Protein AF-A0A520G0N5-F1 (afdb_monomer)

Secondary structure (DSSP, 8-state):
---------PPPP-EEEEETTEEEEEEE-TTSPPPPPHHHHHHHH-TTTS---SEEEEEE--SSTTEEEEEEEEETTS-EES--HHHHHHHHHHHHHHTSS-SSEEEEE-SS-EEEEEE-STT-EEE---PPP--GGGS--

Radius of gyration: 16.61 Å; Cα contacts (8 Å, |Δi|>4): 263; chains: 1; bounding box: 37×42×54 Å

Sequence (141 aa):
MTERSTGTNVALRFTKMHGAGNDFVVVDLRDGTPPPHASLAARLADRHFGVGCDQILTIEAARSAGAVASYRIWNADGSGSQQCGNGARCVAAWLVRDGAAHGDRFELDSPLATHEVQRLGGDRYSIAMGVPRFDPALIPL

Mean predicted aligned error: 5.35 Å

pLDDT: mean 92.13, std 12.83, range [36.97, 98.56]

Structure (mmCIF, N/CA/C/O backbone):
data_AF-A0A520G0N5-F1
#
_entry.id   AF-A0A520G0N5-F1
#
loop_
_atom_site.group_PDB
_atom_site.id
_atom_site.type_symbol
_atom_site.label_atom_id
_atom_site.label_alt_id
_atom_site.label_comp_id
_atom_site.label_asym_id
_atom_site.label_entity_id
_atom_site.label_seq_id
_atom_site.pdbx_PDB_ins_code
_atom_site.Cartn_x
_atom_site.Cartn_y
_atom_site.Cartn_z
_atom_site.occupancy
_atom_site.B_iso_or_equiv
_atom_site.auth_seq_id
_atom_site.auth_comp_id
_atom_site.auth_asym_id
_atom_site.auth_atom_id
_atom_site.pdbx_PDB_model_num
ATOM 1 N N . MET A 1 1 ? 20.089 24.180 28.220 1.00 40.25 1 MET A N 1
ATOM 2 C CA . MET A 1 1 ? 18.644 24.454 28.138 1.00 40.25 1 MET A CA 1
ATOM 3 C C . MET A 1 1 ? 18.243 24.229 26.693 1.00 40.25 1 MET A C 1
ATOM 5 O O . MET A 1 1 ? 18.434 25.104 25.867 1.00 40.25 1 MET A O 1
ATOM 9 N N . THR A 1 2 ? 17.838 23.006 26.371 1.00 36.97 2 THR A N 1
ATOM 10 C CA . THR A 1 2 ? 17.296 22.630 25.062 1.00 36.97 2 THR A CA 1
ATOM 11 C C . THR A 1 2 ? 16.055 21.813 25.363 1.00 36.97 2 THR A C 1
ATOM 13 O O . THR A 1 2 ? 16.116 20.786 26.042 1.00 36.97 2 THR A O 1
ATOM 16 N N . GLU A 1 3 ? 14.919 22.383 24.987 1.00 40.53 3 GLU A N 1
ATOM 17 C CA . GLU A 1 3 ? 13.580 21.900 25.282 1.00 40.53 3 GLU A CA 1
ATOM 18 C C . GLU A 1 3 ? 13.402 20.491 24.715 1.00 40.53 3 GLU A C 1
ATOM 20 O O . GLU A 1 3 ? 13.538 20.251 23.514 1.00 40.53 3 GLU A O 1
ATOM 25 N N . ARG A 1 4 ? 13.109 19.526 25.591 1.00 47.12 4 ARG A N 1
ATOM 26 C CA . ARG A 1 4 ? 12.580 18.237 25.157 1.00 47.12 4 ARG A CA 1
ATOM 27 C C . ARG A 1 4 ? 11.138 18.494 24.751 1.00 47.12 4 ARG A C 1
ATOM 29 O O . ARG A 1 4 ? 10.311 18.790 25.607 1.00 47.12 4 ARG A O 1
ATOM 36 N N . SER A 1 5 ? 10.866 18.400 23.453 1.00 48.81 5 SER A N 1
ATOM 37 C CA . SER A 1 5 ? 9.507 18.356 22.925 1.00 48.81 5 SER A CA 1
ATOM 38 C C . SER A 1 5 ? 8.727 17.279 23.682 1.00 48.81 5 SER A C 1
ATOM 40 O O . SER A 1 5 ? 9.034 16.089 23.590 1.00 48.81 5 SER A O 1
ATOM 42 N N . THR A 1 6 ? 7.746 17.699 24.476 1.00 47.72 6 THR A N 1
ATOM 43 C CA . THR A 1 6 ? 6.741 16.830 25.090 1.00 47.72 6 THR A CA 1
ATOM 44 C C . THR A 1 6 ? 5.741 16.425 24.014 1.00 47.72 6 THR A C 1
ATOM 46 O O . THR A 1 6 ? 4.590 16.852 24.020 1.00 47.72 6 THR A O 1
ATOM 49 N N . GLY A 1 7 ? 6.206 15.650 23.036 1.00 51.72 7 GLY A N 1
ATOM 50 C CA . GLY A 1 7 ? 5.331 14.977 22.091 1.00 51.72 7 GLY A CA 1
ATOM 51 C C . GLY A 1 7 ? 4.582 13.876 22.830 1.00 51.72 7 GLY A C 1
ATOM 52 O O . GLY A 1 7 ? 5.201 12.985 23.413 1.00 51.72 7 GLY A O 1
ATOM 53 N N . THR A 1 8 ? 3.255 13.940 22.833 1.00 51.94 8 THR A N 1
ATOM 54 C CA . THR A 1 8 ? 2.394 12.822 23.221 1.00 51.94 8 THR A CA 1
ATOM 55 C C . THR A 1 8 ? 2.867 11.580 22.469 1.00 51.94 8 THR A C 1
ATOM 57 O O . THR A 1 8 ? 2.941 11.585 21.242 1.00 51.94 8 THR A O 1
ATOM 60 N N . ASN A 1 9 ? 3.235 10.523 23.196 1.00 61.16 9 ASN A N 1
ATOM 61 C CA . ASN A 1 9 ? 3.632 9.253 22.596 1.00 61.16 9 ASN A CA 1
ATOM 62 C C . ASN A 1 9 ? 2.373 8.577 22.031 1.00 61.16 9 ASN A C 1
ATOM 64 O O . ASN A 1 9 ? 1.719 7.790 22.715 1.00 61.16 9 ASN A O 1
ATOM 68 N N . VAL A 1 10 ? 1.964 8.976 20.826 1.00 70.88 10 VAL A N 1
ATOM 69 C CA . VAL A 1 10 ? 0.791 8.416 20.153 1.00 70.88 10 VAL A CA 1
ATOM 70 C C . VAL A 1 10 ? 1.164 7.032 19.634 1.00 70.88 10 VAL A C 1
ATOM 72 O O . VAL A 1 10 ? 2.048 6.885 18.791 1.00 70.88 10 VAL A O 1
ATOM 75 N N . ALA A 1 11 ? 0.500 6.005 20.160 1.00 83.94 11 ALA A N 1
ATOM 76 C CA . ALA A 1 11 ? 0.663 4.642 19.678 1.00 83.94 11 ALA A CA 1
ATOM 77 C C . ALA A 1 11 ? 0.093 4.519 18.256 1.00 83.94 11 ALA A C 1
ATOM 79 O O . ALA A 1 11 ? -1.091 4.771 18.033 1.00 83.94 11 ALA A O 1
ATOM 80 N N . LEU A 1 12 ? 0.927 4.105 17.300 1.00 90.19 12 LEU A N 1
ATOM 81 C CA . LEU A 1 12 ? 0.508 3.839 15.925 1.00 90.19 12 LEU A CA 1
ATOM 82 C C . LEU A 1 12 ? -0.056 2.418 15.821 1.00 90.19 12 LEU A C 1
ATOM 84 O O . LEU A 1 12 ? 0.667 1.444 16.042 1.00 90.19 12 LEU A O 1
ATOM 88 N N . ARG A 1 13 ? -1.339 2.283 15.470 1.00 94.00 13 ARG A N 1
ATOM 89 C CA . ARG A 1 13 ? -1.939 0.973 15.178 1.00 94.00 13 ARG A CA 1
ATOM 90 C C . ARG A 1 13 ? -1.575 0.553 13.758 1.00 94.00 13 ARG A C 1
ATOM 92 O O . ARG A 1 13 ? -1.632 1.359 12.836 1.00 94.00 13 ARG A O 1
ATOM 99 N N . PHE A 1 14 ? -1.225 -0.715 13.586 1.00 97.12 14 PHE A N 1
ATOM 100 C CA . PHE A 1 14 ? -0.875 -1.266 12.282 1.00 97.12 14 PHE A CA 1
ATOM 101 C C . PHE A 1 14 ? -1.277 -2.739 12.174 1.00 97.12 14 PHE A C 1
ATOM 103 O O . PHE A 1 14 ? -1.509 -3.413 13.177 1.00 97.12 14 PHE A O 1
ATOM 110 N N . THR A 1 15 ? -1.327 -3.244 10.943 1.00 98.31 15 THR A N 1
ATOM 111 C CA . THR A 1 15 ? -1.468 -4.672 10.631 1.00 98.31 15 THR A CA 1
ATOM 112 C C . THR A 1 15 ? -0.216 -5.157 9.915 1.00 98.31 15 THR A C 1
ATOM 114 O O . THR A 1 15 ? 0.245 -4.520 8.972 1.00 98.31 15 THR A O 1
ATOM 117 N N . LYS A 1 16 ? 0.343 -6.293 10.338 1.00 98.31 16 LYS A N 1
ATOM 118 C CA . LYS A 1 16 ? 1.441 -6.944 9.617 1.00 98.31 16 LYS A CA 1
ATOM 119 C C . LYS A 1 16 ? 0.875 -7.926 8.596 1.00 98.31 16 LYS A C 1
ATOM 121 O O . LYS A 1 16 ? 0.043 -8.760 8.946 1.00 98.31 16 LYS A O 1
ATOM 126 N N . MET A 1 17 ? 1.312 -7.833 7.345 1.00 98.19 17 MET A N 1
ATOM 127 C CA . MET A 1 17 ? 0.853 -8.705 6.258 1.00 98.19 17 MET A CA 1
ATOM 128 C C . MET A 1 17 ? 2.029 -9.103 5.373 1.00 98.19 17 MET A C 1
ATOM 130 O O . MET A 1 17 ? 3.049 -8.428 5.372 1.00 98.19 17 MET A O 1
ATOM 134 N N . HIS A 1 18 ? 1.891 -10.172 4.594 1.00 98.00 18 HIS A N 1
ATOM 135 C CA . HIS A 1 18 ? 2.837 -10.470 3.523 1.00 98.00 18 HIS A CA 1
ATOM 136 C C . HIS A 1 18 ? 2.106 -11.022 2.298 1.00 98.00 18 HIS A C 1
ATOM 138 O O . HIS A 1 18 ? 1.028 -11.608 2.412 1.00 98.00 18 HIS A O 1
ATOM 144 N N . GLY A 1 19 ? 2.703 -10.839 1.123 1.00 95.50 19 GLY A N 1
ATOM 145 C CA . GLY A 1 19 ? 2.219 -11.371 -0.144 1.00 95.50 19 GLY A CA 1
ATOM 146 C C . GLY A 1 19 ? 3.374 -11.990 -0.918 1.00 95.50 19 GLY A C 1
ATOM 147 O O . GLY A 1 19 ? 4.290 -11.283 -1.320 1.00 95.50 19 GLY A O 1
ATOM 148 N N . ALA A 1 20 ? 3.338 -13.311 -1.124 1.00 94.62 20 ALA A N 1
ATOM 149 C CA . ALA A 1 20 ? 4.395 -14.060 -1.821 1.00 94.62 20 ALA A CA 1
ATOM 150 C C . ALA A 1 20 ? 5.820 -13.820 -1.264 1.00 94.62 20 ALA A C 1
ATOM 152 O O . ALA A 1 20 ? 6.792 -13.797 -2.009 1.00 94.62 20 ALA A O 1
ATOM 153 N N . GLY A 1 21 ? 5.930 -13.631 0.054 1.00 94.69 21 GLY A N 1
ATOM 154 C CA . GLY A 1 21 ? 7.201 -13.440 0.768 1.00 94.69 21 GLY A CA 1
ATOM 155 C C . GLY A 1 21 ? 7.603 -11.981 0.991 1.00 94.69 21 GLY A C 1
ATOM 156 O O . GLY A 1 21 ? 8.387 -11.727 1.893 1.00 94.69 21 GLY A O 1
ATOM 157 N N . ASN A 1 22 ? 7.018 -11.033 0.253 1.00 97.62 22 ASN A N 1
ATOM 158 C CA . ASN A 1 22 ? 7.224 -9.605 0.485 1.00 97.62 22 ASN A CA 1
ATOM 159 C C . ASN A 1 22 ? 6.319 -9.131 1.632 1.00 97.62 22 ASN A C 1
ATOM 161 O O . ASN A 1 22 ? 5.100 -9.324 1.551 1.00 97.62 22 ASN A O 1
ATOM 165 N N . ASP A 1 23 ? 6.900 -8.592 2.707 1.00 98.38 23 ASP A N 1
ATOM 166 C CA . ASP A 1 23 ? 6.182 -8.272 3.945 1.00 98.38 23 ASP A CA 1
ATOM 167 C C . ASP A 1 23 ? 5.993 -6.770 4.186 1.00 98.38 23 ASP A C 1
ATOM 169 O O . ASP A 1 23 ? 6.825 -5.933 3.836 1.00 98.38 23 ASP A O 1
ATOM 173 N N . PHE A 1 24 ? 4.867 -6.436 4.816 1.00 98.56 24 PHE A N 1
ATOM 174 C CA . PHE A 1 24 ? 4.356 -5.080 4.930 1.00 98.56 24 PHE A CA 1
ATOM 175 C C . PHE A 1 24 ? 3.901 -4.743 6.342 1.00 98.56 24 PHE A C 1
ATOM 177 O O . PHE A 1 24 ? 3.300 -5.566 7.040 1.00 98.56 24 PHE A O 1
ATOM 184 N N . VAL A 1 25 ? 4.111 -3.487 6.721 1.00 98.50 25 VAL A N 1
ATOM 185 C CA . VAL A 1 25 ? 3.347 -2.824 7.784 1.00 98.50 25 VAL A CA 1
ATOM 186 C C . VAL A 1 25 ? 2.243 -2.008 7.119 1.00 98.50 25 VAL A C 1
ATOM 188 O O . VAL A 1 25 ? 2.533 -1.117 6.332 1.00 98.50 25 VAL A O 1
ATOM 191 N N . VAL A 1 26 ? 0.984 -2.320 7.414 1.00 98.56 26 VAL A N 1
ATOM 192 C CA . VAL A 1 26 ? -0.195 -1.641 6.860 1.00 98.56 26 VAL A CA 1
ATOM 193 C C . VAL A 1 26 ? -0.788 -0.714 7.913 1.00 98.56 26 VAL A C 1
ATOM 195 O O . VAL A 1 26 ? -1.076 -1.155 9.028 1.00 98.56 26 VAL A O 1
ATOM 198 N N . VAL A 1 27 ? -0.977 0.554 7.562 1.00 98.12 27 VAL A N 1
ATOM 199 C CA . VAL A 1 27 ? -1.517 1.598 8.439 1.00 98.12 27 VAL A CA 1
ATOM 200 C C . VAL A 1 27 ? -2.748 2.210 7.779 1.00 98.12 27 VAL A C 1
ATOM 202 O O . VAL A 1 27 ? -2.668 2.677 6.646 1.00 98.12 27 VAL A O 1
ATOM 205 N N . ASP A 1 28 ? -3.876 2.213 8.484 1.00 98.12 28 ASP A N 1
ATOM 206 C CA . ASP A 1 28 ? -5.080 2.912 8.036 1.00 98.12 28 ASP A CA 1
ATOM 207 C C . ASP A 1 28 ? -5.044 4.368 8.498 1.00 98.12 28 ASP A C 1
ATOM 209 O O . ASP A 1 28 ? -4.863 4.639 9.682 1.00 98.12 28 ASP A O 1
ATOM 213 N N . LEU A 1 29 ? -5.190 5.281 7.545 1.00 97.31 29 LEU A N 1
ATOM 214 C CA . LEU A 1 29 ? -5.161 6.731 7.723 1.00 97.31 29 LEU A CA 1
ATOM 215 C C . LEU A 1 29 ? -6.452 7.391 7.222 1.00 97.31 29 LEU A C 1
ATOM 217 O O . LEU A 1 29 ? -6.525 8.614 7.085 1.00 97.31 29 LEU A O 1
ATOM 221 N N . ARG A 1 30 ? -7.492 6.604 6.913 1.00 96.81 30 ARG A N 1
ATOM 222 C CA . ARG A 1 30 ? -8.791 7.134 6.463 1.00 96.81 30 ARG A CA 1
ATOM 223 C C . ARG A 1 30 ? -9.506 7.960 7.537 1.00 96.81 30 ARG A C 1
ATOM 225 O O . ARG A 1 30 ? -10.437 8.687 7.208 1.00 96.81 30 ARG A O 1
ATOM 232 N N . ASP A 1 31 ? -9.053 7.892 8.788 1.00 94.12 31 ASP A N 1
ATOM 233 C CA . ASP A 1 31 ? -9.507 8.736 9.899 1.00 94.12 31 ASP A CA 1
ATOM 234 C C . ASP A 1 31 ? -8.921 10.164 9.880 1.00 94.12 31 ASP A C 1
ATOM 236 O O . ASP A 1 31 ? -9.263 10.985 10.731 1.00 94.12 31 ASP A O 1
ATOM 240 N N . GLY A 1 32 ? -8.058 10.475 8.907 1.00 92.06 32 GLY A N 1
ATOM 241 C CA . GLY A 1 32 ? -7.404 11.776 8.773 1.00 92.06 32 GLY A CA 1
ATOM 242 C C . GLY A 1 32 ? -6.047 11.867 9.471 1.00 92.06 32 GLY A C 1
ATOM 243 O O . GLY A 1 32 ? -5.431 12.936 9.452 1.00 92.06 32 GLY A O 1
ATOM 244 N N . THR A 1 33 ? -5.547 10.773 10.054 1.00 92.00 33 THR A N 1
ATOM 245 C CA . THR A 1 33 ? -4.175 10.703 10.566 1.00 92.00 33 THR A CA 1
ATOM 246 C C . THR A 1 33 ? -3.178 11.007 9.437 1.00 92.00 33 THR A C 1
ATOM 248 O O . THR A 1 33 ? -3.291 10.449 8.343 1.00 92.00 33 THR A O 1
ATOM 251 N N . PRO A 1 34 ? -2.182 11.888 9.650 1.00 92.31 34 PRO A N 1
ATOM 252 C CA . PRO A 1 34 ? -1.216 12.206 8.608 1.00 92.31 34 PRO A CA 1
ATOM 253 C C . PRO A 1 34 ? -0.330 10.993 8.276 1.00 92.31 34 PRO A C 1
ATOM 255 O O . PRO A 1 34 ? 0.005 10.208 9.169 1.00 92.31 34 PRO A O 1
ATOM 258 N N . PRO A 1 35 ? 0.109 10.846 7.012 1.00 91.62 35 PRO A N 1
ATOM 259 C CA . PRO A 1 35 ? 1.042 9.793 6.642 1.00 91.62 35 PRO A CA 1
ATOM 260 C C . PRO A 1 35 ? 2.387 9.946 7.363 1.00 91.62 35 PRO A C 1
ATOM 262 O O . PRO A 1 35 ? 2.780 11.062 7.720 1.00 91.62 35 PRO A O 1
ATOM 265 N N . PRO A 1 36 ? 3.123 8.838 7.570 1.00 92.00 36 PRO A N 1
ATOM 266 C CA . PRO A 1 36 ? 4.420 8.895 8.219 1.00 92.00 36 PRO A CA 1
ATOM 267 C C . PRO A 1 36 ? 5.397 9.733 7.390 1.00 92.00 36 PRO A C 1
ATOM 269 O O . PRO A 1 36 ? 5.417 9.678 6.163 1.00 92.00 36 PRO A O 1
ATOM 272 N N . HIS A 1 37 ? 6.274 10.469 8.070 1.00 94.94 37 HIS A N 1
ATOM 273 C CA . HIS A 1 37 ? 7.463 11.015 7.422 1.00 94.94 37 HIS A CA 1
ATOM 274 C C . HIS A 1 37 ? 8.409 9.879 7.004 1.00 94.94 37 HIS A C 1
ATOM 276 O O . HIS A 1 37 ?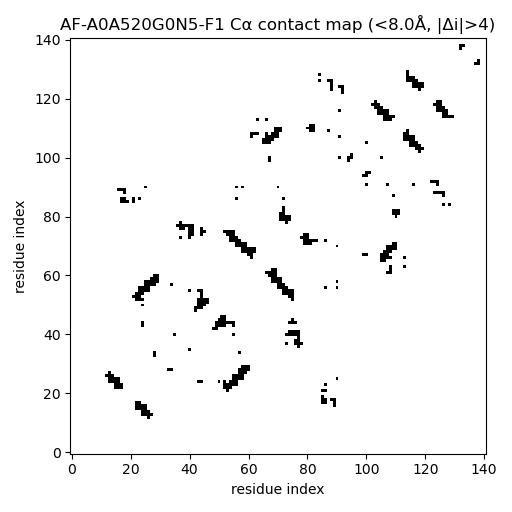 8.438 8.825 7.644 1.00 94.94 37 HIS A O 1
ATOM 282 N N . ALA A 1 38 ? 9.257 10.125 6.000 1.00 96.94 38 ALA A N 1
ATOM 283 C CA . ALA A 1 38 ? 10.242 9.153 5.512 1.00 96.94 38 ALA A CA 1
ATOM 284 C C . ALA A 1 38 ? 11.114 8.562 6.639 1.00 96.94 38 ALA A C 1
ATOM 286 O O . ALA A 1 38 ? 11.339 7.357 6.690 1.00 96.94 38 ALA A O 1
ATOM 287 N N . SER A 1 39 ? 11.532 9.386 7.605 1.00 97.19 39 SER A N 1
ATOM 288 C CA . SER A 1 39 ? 12.316 8.934 8.762 1.00 97.19 39 SER A CA 1
ATOM 289 C C . SER A 1 39 ? 11.552 7.975 9.678 1.00 97.19 39 SER A C 1
ATOM 291 O O . SER A 1 39 ? 12.146 7.056 10.240 1.00 97.19 39 SER A O 1
ATOM 293 N N . LEU A 1 40 ? 10.238 8.160 9.834 1.00 95.75 40 LEU A N 1
ATOM 294 C CA . LEU A 1 40 ? 9.399 7.241 10.597 1.00 95.75 40 LEU A CA 1
ATOM 295 C C . LEU A 1 40 ? 9.189 5.936 9.825 1.00 95.75 40 LEU A C 1
ATOM 297 O O . LEU A 1 40 ? 9.321 4.871 10.420 1.00 95.75 40 LEU A O 1
ATOM 301 N N . ALA A 1 41 ? 8.925 6.011 8.518 1.00 97.38 41 ALA A N 1
ATOM 302 C CA . ALA A 1 41 ? 8.824 4.833 7.661 1.00 97.38 41 ALA A CA 1
ATOM 303 C C . ALA A 1 41 ? 10.105 3.982 7.735 1.00 97.38 41 ALA A C 1
ATOM 305 O O . ALA A 1 41 ? 10.029 2.800 8.062 1.00 97.38 41 ALA A O 1
ATOM 306 N N . ALA A 1 42 ? 11.283 4.594 7.579 1.00 98.25 42 ALA A N 1
ATOM 307 C CA . ALA A 1 42 ? 12.558 3.886 7.681 1.00 98.25 42 ALA A CA 1
ATOM 308 C C . ALA A 1 42 ? 12.769 3.229 9.058 1.00 98.25 42 ALA A C 1
ATOM 310 O O . ALA A 1 42 ? 13.167 2.070 9.156 1.00 98.25 42 ALA A O 1
ATOM 311 N N . ARG A 1 43 ? 12.423 3.932 10.146 1.00 97.75 43 ARG A N 1
ATOM 312 C CA . ARG A 1 43 ? 12.494 3.372 11.506 1.00 97.75 43 ARG A CA 1
ATOM 313 C C . ARG A 1 43 ? 11.523 2.216 11.740 1.00 97.75 43 ARG A C 1
ATOM 315 O O . ARG A 1 43 ? 11.855 1.303 12.485 1.00 97.75 43 ARG A O 1
ATOM 322 N N . LEU A 1 44 ? 10.327 2.258 11.153 1.00 97.31 44 LEU A N 1
ATOM 323 C CA . LEU A 1 44 ? 9.362 1.157 11.238 1.00 97.31 44 LEU A CA 1
ATOM 324 C C . LEU A 1 44 ? 9.839 -0.064 10.442 1.00 97.31 44 LEU A C 1
ATOM 326 O O . LEU A 1 44 ? 9.623 -1.194 10.886 1.00 97.31 44 LEU A O 1
ATOM 330 N N . ALA A 1 45 ? 10.481 0.165 9.294 1.00 98.38 45 ALA A N 1
ATOM 331 C CA . ALA A 1 45 ? 10.994 -0.882 8.418 1.00 98.38 45 ALA A CA 1
ATOM 332 C C . ALA A 1 45 ? 12.239 -1.592 8.955 1.00 98.38 45 ALA A C 1
ATOM 334 O O . ALA A 1 45 ? 12.464 -2.745 8.588 1.00 98.38 45 ALA A O 1
ATOM 335 N N . ASP A 1 46 ? 13.016 -0.951 9.831 1.00 98.50 46 ASP A N 1
ATOM 336 C CA . ASP A 1 46 ? 14.189 -1.571 10.444 1.00 98.50 46 ASP A CA 1
ATOM 337 C C . ASP A 1 46 ? 13.821 -2.896 11.136 1.00 98.50 46 ASP A C 1
ATOM 339 O O . ASP A 1 46 ? 12.912 -2.960 11.967 1.00 98.50 46 ASP A O 1
ATOM 343 N N . ARG A 1 47 ? 14.517 -3.979 10.769 1.00 98.38 47 ARG A N 1
ATOM 344 C CA . ARG A 1 47 ? 14.211 -5.342 11.236 1.00 98.38 47 ARG A CA 1
ATOM 345 C C . ARG A 1 47 ? 14.716 -5.660 12.641 1.00 98.38 47 ARG A C 1
ATOM 347 O O . ARG A 1 47 ? 14.262 -6.641 13.219 1.00 98.38 47 ARG A O 1
ATOM 354 N N . HIS A 1 48 ? 15.631 -4.865 13.184 1.00 98.31 48 HIS A N 1
ATOM 355 C CA . HIS A 1 48 ? 16.240 -5.110 14.492 1.00 98.31 48 HIS A CA 1
ATOM 356 C C . HIS A 1 48 ? 15.646 -4.208 15.575 1.00 98.31 48 HIS A C 1
ATOM 358 O O . HIS A 1 48 ? 15.462 -4.635 16.712 1.00 98.31 48 HIS A O 1
ATOM 364 N N . PHE A 1 49 ? 15.349 -2.962 15.217 1.00 97.12 49 PHE A N 1
ATOM 365 C CA . PHE A 1 49 ? 14.927 -1.905 16.131 1.00 97.12 49 PHE A CA 1
ATOM 366 C C . PHE A 1 49 ? 13.523 -1.369 15.825 1.00 97.12 49 PHE A C 1
ATOM 368 O O . PHE A 1 49 ? 12.996 -0.566 16.598 1.00 97.12 49 PHE A O 1
ATOM 375 N N . GLY A 1 50 ? 12.927 -1.790 14.709 1.00 97.25 50 GLY A N 1
ATOM 376 C CA . GLY A 1 50 ? 11.569 -1.455 14.298 1.00 97.25 50 GLY A CA 1
ATOM 377 C C . GLY A 1 50 ? 10.626 -2.657 14.322 1.00 97.25 50 GLY A C 1
ATOM 378 O O . GLY A 1 50 ? 10.836 -3.644 15.024 1.00 97.25 50 GLY A O 1
ATOM 379 N N . VAL A 1 51 ? 9.557 -2.560 13.530 1.00 98.00 51 VAL A N 1
ATOM 380 C CA . VAL A 1 51 ? 8.622 -3.674 13.292 1.00 98.00 51 VAL A CA 1
ATOM 381 C C . VAL A 1 51 ? 9.181 -4.635 12.235 1.00 98.00 51 VAL A C 1
ATOM 383 O O . VAL A 1 51 ? 8.802 -5.805 12.196 1.00 98.00 51 VAL A O 1
ATOM 386 N N . GLY A 1 52 ? 10.051 -4.137 11.351 1.00 98.38 52 GLY A N 1
ATOM 387 C CA . GLY A 1 52 ? 10.819 -4.932 10.402 1.00 98.38 52 GLY A CA 1
ATOM 388 C C . GLY A 1 52 ? 10.050 -5.399 9.179 1.00 98.38 52 GLY A C 1
ATOM 389 O O . GLY A 1 52 ? 9.527 -6.503 9.214 1.00 98.38 52 GLY A O 1
ATOM 390 N N . CYS A 1 53 ? 9.987 -4.623 8.097 1.00 98.56 53 CYS A N 1
ATOM 391 C CA . CYS A 1 53 ? 9.302 -4.987 6.841 1.00 98.56 53 CYS A CA 1
ATOM 392 C C . CYS A 1 53 ? 10.107 -4.576 5.614 1.00 98.56 53 CYS A C 1
ATOM 394 O O . CYS A 1 53 ? 11.007 -3.747 5.714 1.00 98.56 53 CYS A O 1
ATOM 396 N N . ASP A 1 54 ? 9.730 -5.107 4.454 1.00 98.19 54 ASP A N 1
ATOM 397 C CA . ASP A 1 54 ? 10.234 -4.608 3.178 1.00 98.19 54 ASP A CA 1
ATOM 398 C C . ASP A 1 54 ? 9.656 -3.225 2.838 1.00 98.19 54 ASP A C 1
ATOM 400 O O . ASP A 1 54 ? 10.372 -2.360 2.329 1.00 98.19 54 ASP A O 1
ATOM 404 N N . GLN A 1 55 ? 8.357 -3.009 3.093 1.00 98.06 55 GLN A N 1
ATOM 405 C CA . GLN A 1 55 ? 7.660 -1.754 2.781 1.00 98.06 55 GLN A CA 1
ATOM 406 C C . GLN A 1 55 ? 6.541 -1.435 3.792 1.00 98.06 55 GLN A C 1
ATOM 408 O O . GLN A 1 55 ? 5.941 -2.324 4.395 1.00 98.06 55 GLN A O 1
ATOM 413 N N . ILE A 1 56 ? 6.204 -0.154 3.942 1.00 98.44 56 ILE A N 1
ATOM 414 C CA . ILE A 1 56 ? 5.022 0.315 4.675 1.00 98.44 56 ILE A CA 1
ATOM 415 C C . ILE A 1 56 ? 3.949 0.695 3.654 1.00 98.44 56 ILE A C 1
ATOM 417 O O . ILE A 1 56 ? 4.229 1.388 2.676 1.00 98.44 56 ILE A O 1
ATOM 421 N N . LEU A 1 57 ? 2.715 0.264 3.893 1.00 98.50 57 LEU A N 1
ATOM 422 C CA . LEU A 1 57 ? 1.545 0.616 3.098 1.00 98.50 57 LEU A CA 1
ATOM 423 C C . LEU A 1 57 ? 0.628 1.505 3.933 1.00 98.50 57 LEU A C 1
ATOM 425 O O . LEU A 1 57 ? 0.238 1.122 5.035 1.00 98.50 57 LEU A O 1
ATOM 429 N N . THR A 1 58 ? 0.265 2.672 3.411 1.00 98.38 58 THR A N 1
ATOM 430 C CA . THR A 1 58 ? -0.783 3.506 4.012 1.00 98.38 58 THR A CA 1
ATOM 431 C C . THR A 1 58 ? -2.067 3.358 3.220 1.00 98.38 58 THR A C 1
ATOM 433 O O . THR A 1 58 ? -2.018 3.359 1.993 1.00 98.38 58 THR A O 1
ATOM 436 N N . ILE A 1 59 ? -3.197 3.215 3.908 1.00 98.56 59 ILE A N 1
ATOM 437 C CA . ILE A 1 59 ? -4.539 3.191 3.322 1.00 98.56 59 ILE A CA 1
ATOM 438 C C . ILE A 1 59 ? -5.199 4.529 3.621 1.00 98.56 59 ILE A C 1
ATOM 440 O O . ILE A 1 59 ? -5.191 4.999 4.752 1.00 98.56 59 ILE A O 1
ATOM 444 N N . GLU A 1 60 ? -5.740 5.160 2.592 1.00 98.25 60 GLU A N 1
ATOM 445 C CA . GLU A 1 60 ? -6.194 6.544 2.616 1.00 98.25 60 GLU A CA 1
ATOM 446 C C . GLU A 1 60 ? -7.533 6.677 1.895 1.00 98.25 60 GLU A C 1
ATOM 448 O O . GLU A 1 60 ? -7.988 5.753 1.211 1.00 98.25 60 GLU A O 1
ATOM 453 N N . ALA A 1 61 ? -8.179 7.834 2.047 1.00 97.38 61 ALA A N 1
ATOM 454 C CA . ALA A 1 61 ? -9.402 8.134 1.316 1.00 97.38 61 ALA A CA 1
ATOM 455 C C . ALA A 1 61 ? -9.187 7.955 -0.196 1.00 97.38 61 ALA A C 1
ATOM 457 O O . ALA A 1 61 ? -8.136 8.313 -0.738 1.00 97.38 61 ALA A O 1
ATOM 458 N N . ALA A 1 62 ? -10.184 7.376 -0.865 1.00 97.50 62 ALA A N 1
ATOM 459 C CA . ALA A 1 62 ? -10.174 7.216 -2.311 1.00 97.50 62 ALA A CA 1
ATOM 460 C C . ALA A 1 62 ? -9.976 8.570 -3.006 1.00 97.50 62 ALA A C 1
ATOM 462 O O . ALA A 1 62 ? -10.507 9.593 -2.569 1.00 97.50 62 ALA A O 1
ATOM 463 N N . ARG A 1 63 ? -9.204 8.572 -4.094 1.00 96.12 63 ARG A N 1
ATOM 464 C CA . ARG A 1 63 ? -9.004 9.758 -4.938 1.00 96.12 63 ARG A CA 1
ATOM 465 C C . ARG A 1 63 ? -9.954 9.747 -6.129 1.00 96.12 63 ARG A C 1
ATOM 467 O O . ARG A 1 63 ? -10.340 10.809 -6.610 1.00 96.12 63 ARG A O 1
ATOM 474 N N . SER A 1 64 ? -10.334 8.556 -6.579 1.00 96.44 64 SER A N 1
ATOM 475 C CA . SER A 1 64 ? -11.252 8.325 -7.691 1.00 96.44 64 SER A CA 1
ATOM 476 C C . SER A 1 64 ? -12.640 7.942 -7.180 1.00 96.44 64 SER A C 1
ATOM 478 O O . SER A 1 64 ? -12.766 7.206 -6.207 1.00 96.44 64 SER A O 1
ATOM 480 N N . ALA A 1 65 ? -13.696 8.392 -7.866 1.00 92.94 65 ALA A N 1
ATOM 481 C CA . ALA A 1 65 ? -15.082 8.176 -7.431 1.00 92.94 65 ALA A CA 1
ATOM 482 C C . ALA A 1 65 ? -15.510 6.692 -7.362 1.00 92.94 65 ALA A C 1
ATOM 484 O O . ALA A 1 65 ? -16.423 6.367 -6.609 1.00 92.94 65 ALA A O 1
ATOM 485 N N . GLY A 1 66 ? -14.880 5.805 -8.144 1.00 93.31 66 GLY A N 1
ATOM 486 C CA . GLY A 1 66 ? -15.168 4.362 -8.160 1.00 93.31 66 GLY A CA 1
ATOM 487 C C . GLY A 1 66 ? -14.322 3.527 -7.193 1.00 93.31 66 GLY A C 1
ATOM 488 O O . GLY A 1 66 ? -14.647 2.367 -6.940 1.00 93.31 66 GLY A O 1
ATOM 489 N N . ALA A 1 67 ? -13.258 4.105 -6.628 1.00 98.00 67 ALA A N 1
ATOM 490 C CA . ALA A 1 67 ? -12.332 3.386 -5.767 1.00 98.00 67 ALA A CA 1
ATOM 491 C C . ALA A 1 67 ? -12.828 3.327 -4.319 1.00 98.00 67 ALA A C 1
ATOM 493 O O . ALA A 1 67 ? -13.389 4.281 -3.786 1.00 98.00 67 ALA A O 1
ATOM 494 N N . VAL A 1 68 ? -12.569 2.201 -3.652 1.00 98.25 68 VAL A N 1
ATOM 495 C CA . VAL A 1 68 ? -12.899 2.016 -2.228 1.00 98.25 68 VAL A CA 1
ATOM 496 C C . VAL A 1 68 ? -11.920 2.782 -1.338 1.00 98.25 68 VAL A C 1
ATOM 498 O O . VAL A 1 68 ? -12.289 3.307 -0.289 1.00 98.25 68 VAL A O 1
ATOM 501 N N . ALA A 1 69 ? -10.653 2.825 -1.745 1.00 98.44 69 ALA A N 1
ATOM 502 C CA . ALA A 1 69 ? -9.586 3.510 -1.034 1.00 98.44 69 ALA A CA 1
ATOM 503 C C . ALA A 1 69 ? -8.414 3.808 -1.974 1.00 98.44 69 ALA A C 1
ATOM 505 O O . ALA A 1 69 ? -8.282 3.231 -3.057 1.00 98.44 69 ALA A O 1
ATOM 506 N N . SER A 1 70 ? -7.526 4.673 -1.500 1.00 98.12 70 SER A N 1
ATOM 507 C CA . SER A 1 70 ? -6.195 4.876 -2.058 1.00 98.12 70 SER A CA 1
ATOM 508 C C . SER A 1 70 ? -5.155 4.198 -1.177 1.00 98.12 70 SER A C 1
ATOM 510 O O . SER A 1 70 ? -5.346 4.088 0.031 1.00 98.12 70 SER A O 1
ATOM 512 N N . TYR A 1 71 ? -4.018 3.811 -1.749 1.00 98.06 71 TYR A N 1
ATOM 513 C CA . TYR A 1 71 ? -2.841 3.448 -0.971 1.00 98.06 71 TYR A CA 1
ATOM 514 C C . TYR A 1 71 ? -1.581 4.183 -1.424 1.00 98.06 71 TYR A C 1
ATOM 516 O O . TYR A 1 71 ? -1.462 4.601 -2.578 1.00 98.06 71 TYR A O 1
ATOM 524 N N . ARG A 1 72 ? -0.619 4.324 -0.508 1.00 97.62 72 ARG A N 1
ATOM 525 C CA . ARG A 1 72 ? 0.771 4.685 -0.829 1.00 97.62 72 ARG A CA 1
ATOM 526 C C . ARG A 1 72 ? 1.724 3.615 -0.334 1.00 97.62 72 ARG A C 1
ATOM 528 O O . ARG A 1 72 ? 1.387 2.810 0.532 1.00 97.62 72 ARG A O 1
ATOM 535 N N . ILE A 1 73 ? 2.922 3.628 -0.904 1.00 98.06 73 ILE A N 1
ATOM 536 C CA . ILE A 1 73 ? 3.986 2.683 -0.595 1.00 98.06 73 ILE A CA 1
ATOM 537 C C . ILE A 1 73 ? 5.208 3.476 -0.155 1.00 98.06 73 ILE A C 1
ATOM 539 O O . ILE A 1 73 ? 5.662 4.364 -0.880 1.00 98.06 73 ILE A O 1
ATOM 543 N N . TRP A 1 74 ? 5.750 3.107 0.997 1.00 97.94 74 TRP A N 1
ATOM 544 C CA . TRP A 1 74 ? 7.010 3.611 1.522 1.00 97.94 74 TRP A CA 1
ATOM 545 C C . TRP A 1 74 ? 8.000 2.454 1.568 1.00 97.94 74 TRP A C 1
ATOM 547 O O . TRP A 1 74 ? 7.732 1.426 2.188 1.00 97.94 74 TRP A O 1
ATOM 557 N N . ASN A 1 75 ? 9.131 2.601 0.895 1.00 97.88 75 ASN A N 1
ATOM 558 C CA . ASN A 1 75 ? 10.225 1.644 0.946 1.00 97.88 75 ASN A CA 1
ATOM 559 C C . ASN A 1 75 ? 10.893 1.654 2.326 1.00 97.88 75 ASN A C 1
ATOM 561 O O . ASN A 1 75 ? 10.702 2.576 3.123 1.00 97.88 75 ASN A O 1
ATOM 565 N N . ALA A 1 76 ? 11.713 0.639 2.596 1.00 97.19 76 ALA A N 1
ATOM 566 C CA . ALA A 1 76 ? 12.439 0.520 3.857 1.00 97.19 76 ALA A CA 1
ATOM 567 C C . ALA A 1 76 ? 13.405 1.686 4.150 1.00 97.19 76 ALA A C 1
ATOM 569 O O . ALA A 1 76 ? 13.735 1.926 5.305 1.00 97.19 76 ALA A O 1
ATOM 570 N N . ASP A 1 77 ? 13.834 2.435 3.133 1.00 97.06 77 ASP A N 1
ATOM 571 C CA . ASP A 1 77 ? 14.638 3.656 3.284 1.00 97.06 77 ASP A CA 1
ATOM 572 C C . ASP A 1 77 ? 13.788 4.930 3.484 1.00 97.06 77 ASP A C 1
ATOM 574 O O . ASP A 1 77 ? 14.322 6.026 3.649 1.00 97.06 77 ASP A O 1
ATOM 578 N N . GLY A 1 78 ? 12.458 4.796 3.482 1.00 96.25 78 GLY A N 1
ATOM 579 C CA . GLY A 1 78 ? 11.499 5.890 3.593 1.00 96.25 78 GLY A CA 1
ATOM 580 C C . GLY A 1 78 ? 11.150 6.582 2.272 1.00 96.25 78 GLY A C 1
ATOM 581 O O . GLY A 1 78 ? 10.313 7.486 2.281 1.00 96.25 78 GLY A O 1
ATOM 582 N N . SER A 1 79 ? 11.744 6.183 1.144 1.00 96.88 79 SER A N 1
ATOM 583 C CA . SER A 1 79 ? 11.375 6.695 -0.181 1.00 96.88 79 SER A CA 1
ATOM 584 C C . SER A 1 79 ? 10.005 6.174 -0.631 1.00 96.88 79 SER A C 1
ATOM 586 O O . SER A 1 79 ? 9.554 5.109 -0.214 1.00 96.88 79 SER A O 1
ATOM 588 N N . GLY A 1 80 ? 9.313 6.927 -1.488 1.00 95.69 80 GLY A N 1
ATOM 589 C CA . GLY A 1 80 ? 8.028 6.501 -2.046 1.00 95.69 80 GLY A CA 1
ATOM 590 C C . GLY A 1 80 ? 8.190 5.553 -3.239 1.00 95.69 80 GLY A C 1
ATOM 591 O O . GLY A 1 80 ? 9.104 5.719 -4.043 1.00 95.69 80 GLY A O 1
ATOM 592 N N . SER A 1 81 ? 7.256 4.615 -3.407 1.00 93.38 81 SER A N 1
ATOM 593 C CA . SER A 1 81 ? 7.107 3.826 -4.640 1.00 93.38 81 SER A CA 1
ATOM 594 C C . SER A 1 81 ? 5.743 4.062 -5.285 1.00 93.38 81 SER A C 1
ATOM 596 O O . SER A 1 81 ? 4.750 4.312 -4.602 1.00 93.38 81 SER A O 1
ATOM 598 N N . GLN A 1 82 ? 5.693 3.983 -6.616 1.00 89.69 82 GLN A N 1
ATOM 599 C CA . GLN A 1 82 ? 4.475 4.236 -7.386 1.00 89.69 82 GLN A CA 1
ATOM 600 C C . GLN A 1 82 ? 3.568 3.009 -7.503 1.00 89.69 82 GLN A C 1
ATOM 602 O O . GLN A 1 82 ? 2.370 3.156 -7.730 1.00 89.69 82 GLN A O 1
ATOM 607 N N . GLN A 1 83 ? 4.122 1.799 -7.377 1.00 83.75 83 GLN A N 1
ATOM 608 C CA . GLN A 1 83 ? 3.353 0.569 -7.520 1.00 83.75 83 GLN A CA 1
ATOM 609 C C . GLN A 1 83 ? 4.036 -0.631 -6.846 1.00 83.75 83 GLN A C 1
ATOM 611 O O . GLN A 1 83 ? 5.255 -0.774 -6.882 1.00 83.75 83 GLN A O 1
ATOM 616 N N . CYS A 1 84 ? 3.230 -1.524 -6.268 1.00 89.12 84 CYS A N 1
ATOM 617 C CA . CYS A 1 84 ? 3.645 -2.809 -5.716 1.00 89.12 84 CYS A CA 1
ATOM 618 C C . CYS A 1 84 ? 2.483 -3.808 -5.818 1.00 89.12 84 CYS A C 1
ATOM 620 O O . CYS A 1 84 ? 1.507 -3.716 -5.075 1.00 89.12 84 CYS A O 1
ATOM 622 N N . GLY A 1 85 ? 2.586 -4.790 -6.720 1.00 92.44 85 GLY A N 1
ATOM 623 C CA . GLY A 1 85 ? 1.523 -5.784 -6.923 1.00 92.44 85 GLY A CA 1
ATOM 624 C C . GLY A 1 85 ? 1.278 -6.679 -5.700 1.00 92.44 85 GLY A C 1
ATOM 625 O O . GLY A 1 85 ? 0.141 -7.065 -5.437 1.00 92.44 85 GLY A O 1
ATOM 626 N N . ASN A 1 86 ? 2.325 -6.990 -4.925 1.00 96.75 86 ASN A N 1
ATOM 6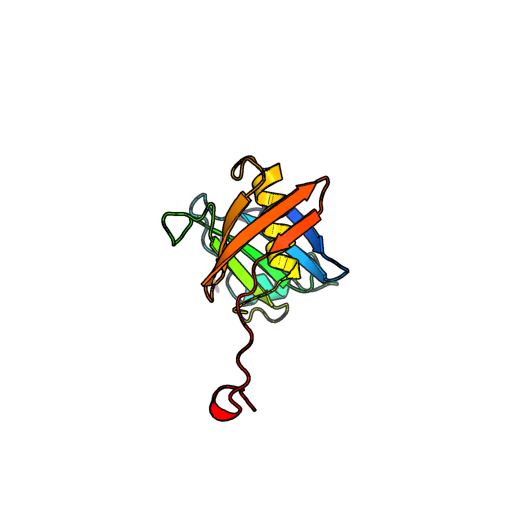27 C CA . ASN A 1 86 ? 2.199 -7.742 -3.672 1.00 96.75 86 ASN A CA 1
ATOM 628 C C . ASN A 1 86 ? 1.461 -6.914 -2.611 1.00 96.75 86 ASN A C 1
ATOM 630 O O . ASN A 1 86 ? 0.513 -7.407 -2.000 1.00 96.75 86 ASN A O 1
ATOM 634 N N . GLY A 1 87 ? 1.845 -5.643 -2.461 1.00 97.06 87 GLY A N 1
ATOM 635 C CA . GLY A 1 87 ? 1.226 -4.720 -1.516 1.00 97.06 87 GLY A CA 1
ATOM 636 C C . GLY A 1 87 ? -0.232 -4.426 -1.857 1.00 97.06 87 GLY A C 1
ATOM 637 O O . GLY A 1 87 ? -1.081 -4.471 -0.973 1.00 97.06 87 GLY A O 1
ATOM 638 N N . ALA A 1 88 ? -0.554 -4.246 -3.141 1.00 97.56 88 ALA A N 1
ATOM 639 C CA . ALA A 1 88 ? -1.927 -4.052 -3.608 1.00 97.56 88 ALA A CA 1
ATOM 640 C C . ALA A 1 88 ? -2.848 -5.223 -3.220 1.00 97.56 88 ALA A C 1
ATOM 642 O O . ALA A 1 88 ? -3.972 -5.004 -2.770 1.00 97.56 88 ALA A O 1
ATOM 643 N N . ARG A 1 89 ? -2.363 -6.474 -3.306 1.00 98.25 89 ARG A N 1
ATOM 644 C CA . ARG A 1 89 ? -3.116 -7.647 -2.823 1.00 98.25 89 ARG A CA 1
ATOM 645 C C . ARG A 1 89 ? -3.305 -7.634 -1.307 1.00 98.25 89 ARG A C 1
ATOM 647 O O . ARG A 1 89 ? -4.376 -8.007 -0.837 1.00 98.25 89 ARG A O 1
ATOM 654 N N . CYS A 1 90 ? -2.303 -7.197 -0.543 1.00 98.25 90 CYS A N 1
ATOM 655 C CA . CYS A 1 90 ? -2.443 -7.043 0.906 1.00 98.25 90 CYS A CA 1
ATOM 656 C C . CYS A 1 90 ? -3.468 -5.958 1.268 1.00 98.25 90 CYS A C 1
ATOM 658 O O . CYS A 1 90 ? -4.319 -6.213 2.113 1.00 98.25 90 CYS A O 1
ATOM 660 N N . VAL A 1 91 ? -3.451 -4.802 0.597 1.00 98.38 91 VAL A N 1
ATOM 661 C CA . VAL A 1 91 ? -4.445 -3.728 0.791 1.00 98.38 91 VAL A CA 1
ATOM 662 C C . VAL A 1 91 ? -5.852 -4.216 0.445 1.00 98.38 91 VAL A C 1
ATOM 664 O O . VAL A 1 91 ? -6.775 -4.024 1.232 1.00 98.38 91 VAL A O 1
ATOM 667 N N . ALA A 1 92 ? -6.014 -4.913 -0.681 1.00 98.19 92 ALA A N 1
ATOM 668 C CA . ALA A 1 92 ? -7.284 -5.520 -1.071 1.00 98.19 92 ALA A CA 1
ATOM 669 C C . ALA A 1 92 ? -7.823 -6.485 -0.001 1.00 98.19 92 ALA A C 1
ATOM 671 O O . ALA A 1 92 ? -8.983 -6.390 0.400 1.00 98.19 92 ALA A O 1
ATOM 672 N N . ALA A 1 93 ? -6.973 -7.387 0.497 1.00 97.94 93 ALA A N 1
ATOM 673 C CA . ALA A 1 93 ? -7.337 -8.306 1.570 1.00 97.94 93 ALA A CA 1
ATOM 674 C C . ALA A 1 93 ? -7.700 -7.573 2.867 1.00 97.94 93 ALA A C 1
ATOM 676 O O . ALA A 1 93 ? -8.658 -7.947 3.543 1.00 97.94 93 ALA A O 1
ATOM 677 N N . TRP A 1 94 ? -6.956 -6.519 3.201 1.00 98.31 94 TRP A N 1
ATOM 678 C CA . TRP A 1 94 ? -7.195 -5.710 4.388 1.00 98.31 94 TRP A CA 1
ATOM 679 C C . TRP A 1 94 ? -8.556 -5.003 4.329 1.00 98.31 94 TRP A C 1
ATOM 681 O O . TRP A 1 94 ? -9.339 -5.131 5.263 1.00 98.31 94 TRP A O 1
ATOM 691 N N . LEU A 1 95 ? -8.892 -4.356 3.208 1.00 98.31 95 LEU A N 1
ATOM 692 C CA . LEU A 1 95 ? -10.159 -3.628 3.036 1.00 98.31 95 LEU A CA 1
ATOM 693 C C . LEU A 1 95 ? -11.390 -4.537 3.079 1.00 98.31 95 LEU A C 1
ATOM 695 O O . LEU A 1 95 ? -12.439 -4.129 3.572 1.00 98.31 95 LEU A O 1
ATOM 699 N N . VAL A 1 96 ? -11.266 -5.775 2.592 1.00 97.75 96 VAL A N 1
ATOM 700 C CA . VAL A 1 96 ? -12.331 -6.782 2.728 1.00 97.75 96 VAL A CA 1
ATOM 701 C C . VAL A 1 96 ? -12.496 -7.210 4.189 1.00 97.75 96 VAL A C 1
ATOM 703 O O . VAL A 1 96 ? -13.623 -7.376 4.647 1.00 97.75 96 VAL A O 1
ATOM 706 N N . ARG A 1 97 ? -11.396 -7.383 4.934 1.00 96.75 97 ARG A N 1
ATOM 707 C CA . ARG A 1 97 ? -11.430 -7.780 6.356 1.00 96.75 97 ARG A CA 1
ATOM 708 C C . ARG A 1 97 ? -11.964 -6.677 7.267 1.00 96.75 97 ARG A C 1
ATOM 710 O O . ARG A 1 97 ? -12.664 -6.986 8.223 1.00 96.75 97 ARG A O 1
ATOM 717 N N . ASP A 1 98 ? -11.642 -5.426 6.961 1.00 97.50 98 ASP A N 1
ATOM 718 C CA . ASP A 1 98 ? -12.155 -4.242 7.659 1.00 97.50 98 ASP A CA 1
ATOM 719 C C . ASP A 1 98 ? -13.629 -3.950 7.317 1.00 97.50 98 ASP A C 1
ATOM 721 O O . ASP A 1 98 ? -14.329 -3.267 8.055 1.00 97.50 98 ASP A O 1
ATOM 725 N N . GLY A 1 99 ? -14.129 -4.519 6.216 1.00 97.56 99 GLY A N 1
ATOM 726 C CA . GLY A 1 99 ? -15.519 -4.377 5.791 1.00 97.56 99 GLY A CA 1
ATOM 727 C C . GLY A 1 99 ? -15.790 -3.140 4.939 1.00 97.56 99 GLY A C 1
ATOM 728 O O . GLY A 1 99 ? -16.948 -2.801 4.744 1.00 97.56 99 GLY A O 1
ATOM 729 N N . ALA A 1 100 ? -14.760 -2.477 4.410 1.00 97.56 100 ALA A N 1
ATOM 730 C CA . ALA A 1 100 ? -14.920 -1.348 3.492 1.00 97.56 100 ALA A CA 1
ATOM 731 C C . ALA A 1 100 ? -15.141 -1.786 2.034 1.00 97.56 100 ALA A C 1
ATOM 733 O O . ALA A 1 100 ? -15.811 -1.096 1.269 1.00 97.56 100 ALA A O 1
ATOM 734 N N . ALA A 1 101 ? -14.568 -2.927 1.639 1.00 97.50 101 ALA A N 1
ATOM 735 C CA . ALA A 1 101 ? -14.770 -3.517 0.319 1.00 97.50 101 ALA A CA 1
ATOM 736 C C . ALA A 1 101 ? -15.748 -4.698 0.399 1.00 97.50 101 ALA A C 1
ATOM 738 O O . ALA A 1 101 ? -15.606 -5.585 1.245 1.00 97.50 101 ALA A O 1
ATOM 739 N N . HIS A 1 102 ? -16.707 -4.742 -0.527 1.00 94.56 102 HIS A N 1
ATOM 740 C CA . HIS A 1 102 ? -17.738 -5.776 -0.595 1.00 94.56 102 HIS A CA 1
ATOM 741 C C . HIS A 1 102 ? -17.807 -6.416 -1.983 1.00 94.56 102 HIS A C 1
ATOM 743 O O . HIS A 1 102 ? -17.449 -5.802 -2.984 1.00 94.56 102 HIS A O 1
ATOM 749 N N . GLY A 1 103 ? -18.321 -7.646 -2.037 1.00 94.94 103 GLY A N 1
ATOM 750 C CA . GLY A 1 103 ? -18.457 -8.402 -3.281 1.00 94.94 103 GLY A CA 1
ATOM 751 C C . GLY A 1 103 ? -17.128 -8.937 -3.821 1.00 94.94 103 GLY A C 1
ATOM 752 O O . GLY A 1 103 ? -16.122 -9.007 -3.111 1.00 94.94 103 GLY A O 1
ATOM 753 N N . ASP A 1 104 ? -17.154 -9.350 -5.089 1.00 96.69 104 ASP A N 1
ATOM 754 C CA . ASP A 1 104 ? -16.019 -10.010 -5.746 1.00 96.69 104 ASP A CA 1
ATOM 755 C C . ASP A 1 104 ? -15.153 -9.064 -6.582 1.00 96.69 104 ASP A C 1
ATOM 757 O O . ASP A 1 104 ? -14.061 -9.456 -6.997 1.00 96.69 104 ASP A O 1
ATOM 761 N N . ARG A 1 105 ? -15.617 -7.835 -6.840 1.00 98.12 105 ARG A N 1
ATOM 762 C CA . ARG A 1 105 ? -14.900 -6.825 -7.627 1.00 98.12 105 ARG A CA 1
ATOM 763 C C . ARG A 1 105 ? -15.021 -5.445 -7.002 1.00 98.12 105 ARG A C 1
ATOM 765 O O . ARG A 1 105 ? -16.100 -5.072 -6.555 1.00 98.12 105 ARG A O 1
ATOM 772 N N . PHE A 1 106 ? -13.920 -4.706 -6.999 1.00 98.44 106 PHE A N 1
ATOM 773 C CA . PHE A 1 106 ? -13.846 -3.319 -6.541 1.00 98.44 106 PHE A CA 1
ATOM 774 C C . PHE A 1 106 ? -12.590 -2.645 -7.103 1.00 98.44 106 PHE A C 1
ATOM 776 O O . PHE A 1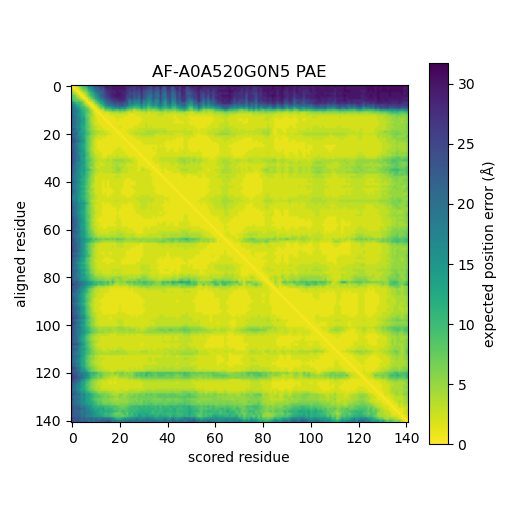 106 ? -11.762 -3.306 -7.725 1.00 98.44 106 PHE A O 1
ATOM 783 N N . GLU A 1 107 ? -12.431 -1.344 -6.876 1.00 98.44 107 GLU A N 1
ATOM 784 C CA . GLU A 1 107 ? -11.289 -0.571 -7.373 1.00 98.44 107 GLU A CA 1
ATOM 785 C C . GLU A 1 107 ? -10.430 -0.001 -6.235 1.00 98.44 107 GLU A C 1
ATOM 787 O O . GLU A 1 107 ? -10.939 0.335 -5.161 1.00 98.44 107 GLU A O 1
ATOM 792 N N . LEU A 1 108 ? -9.122 0.122 -6.484 1.00 98.06 108 LEU A N 1
ATOM 793 C CA . LEU A 1 108 ? -8.148 0.757 -5.591 1.00 98.06 108 LEU A CA 1
ATOM 794 C C . LEU A 1 108 ? -7.271 1.752 -6.339 1.00 98.06 108 LEU A C 1
ATOM 796 O O . LEU A 1 108 ? -6.762 1.442 -7.415 1.00 98.06 108 LEU A O 1
ATOM 800 N N . ASP A 1 109 ? -7.001 2.900 -5.724 1.00 98.06 109 ASP A N 1
ATOM 801 C CA . ASP A 1 109 ? -6.050 3.868 -6.265 1.00 98.06 109 ASP A CA 1
ATOM 802 C C . ASP A 1 109 ? -4.628 3.582 -5.754 1.00 98.06 109 ASP A C 1
ATOM 804 O O . ASP A 1 109 ? -4.352 3.682 -4.559 1.00 98.06 109 ASP A O 1
ATOM 808 N N . SER A 1 110 ? -3.694 3.287 -6.657 1.00 96.81 110 SER A N 1
ATOM 809 C CA . SER A 1 110 ? -2.248 3.374 -6.404 1.00 96.81 110 SER A CA 1
ATOM 810 C C . SER A 1 110 ? -1.744 4.776 -6.737 1.00 96.81 110 SER A C 1
ATOM 812 O O . SER A 1 110 ? -2.448 5.505 -7.430 1.00 96.81 110 SER A O 1
ATOM 814 N N . PRO A 1 111 ? -0.532 5.190 -6.337 1.00 94.69 111 PRO A N 1
ATOM 815 C CA . PRO A 1 111 ? 0.029 6.475 -6.766 1.00 94.69 111 PRO A CA 1
ATOM 816 C C . PRO A 1 111 ? 0.044 6.685 -8.291 1.00 94.69 111 PRO A C 1
ATOM 818 O O . PRO A 1 111 ? -0.052 7.822 -8.744 1.00 94.69 111 PRO A O 1
ATOM 821 N N . LEU A 1 112 ? 0.104 5.600 -9.073 1.00 92.12 112 LEU A N 1
ATOM 822 C CA . LEU A 1 112 ? 0.166 5.646 -10.531 1.00 92.12 112 LEU A CA 1
ATOM 823 C C . LEU A 1 112 ? -1.212 5.660 -11.213 1.00 92.12 112 LEU A C 1
ATOM 825 O O . LEU A 1 112 ? -1.385 6.358 -12.211 1.00 92.12 112 LEU A O 1
ATOM 829 N N . ALA A 1 113 ? -2.162 4.850 -10.739 1.00 94.25 113 ALA A N 1
ATOM 830 C CA . ALA A 1 113 ? -3.435 4.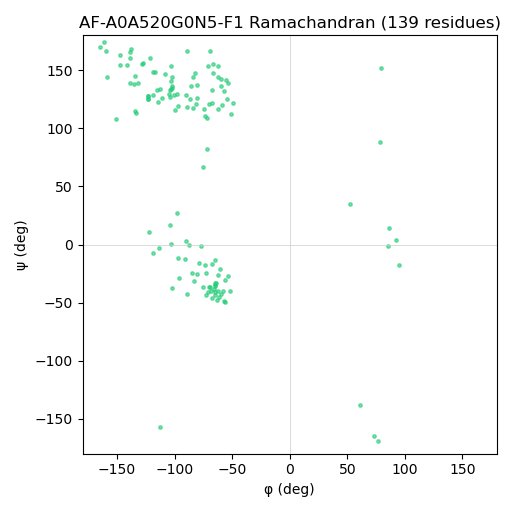609 -11.422 1.00 94.25 113 ALA A CA 1
ATOM 831 C C . ALA A 1 113 ? -4.479 3.941 -10.512 1.00 94.25 113 ALA A C 1
ATOM 833 O O . ALA A 1 113 ? -4.159 3.440 -9.434 1.00 94.25 113 ALA A O 1
ATOM 834 N N . THR A 1 114 ? -5.721 3.883 -10.987 1.00 97.06 114 THR A N 1
ATOM 835 C CA . THR A 1 114 ? -6.788 3.060 -10.406 1.00 97.06 114 THR A CA 1
ATOM 836 C C . THR A 1 114 ? -6.724 1.641 -10.967 1.00 97.06 114 THR A C 1
ATOM 838 O O . THR A 1 114 ? -6.519 1.44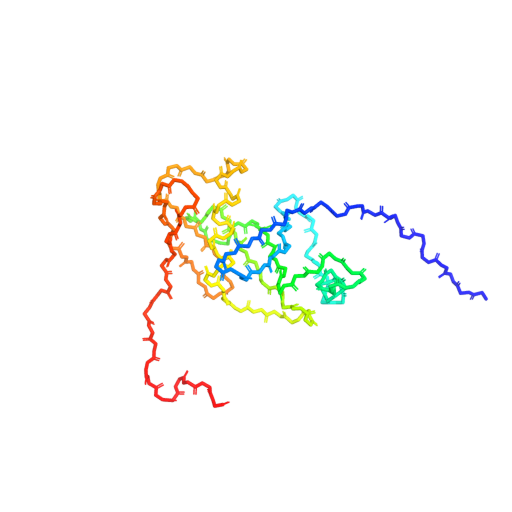2 -12.166 1.00 97.06 114 THR A O 1
ATOM 841 N N . HIS A 1 115 ? -6.886 0.649 -10.096 1.00 97.12 115 HIS A N 1
ATOM 842 C CA . HIS A 1 115 ? -6.759 -0.769 -10.410 1.00 97.12 115 HIS A CA 1
ATOM 843 C C . HIS A 1 115 ? -8.036 -1.518 -10.059 1.00 97.12 115 HIS A C 1
ATOM 845 O O . HIS A 1 115 ? -8.483 -1.469 -8.913 1.00 97.12 115 HIS A O 1
ATOM 851 N N . GLU A 1 116 ? -8.566 -2.277 -11.019 1.00 98.06 116 GLU A N 1
ATOM 852 C CA . GLU A 1 116 ? -9.591 -3.276 -10.730 1.00 98.06 116 GLU A CA 1
ATOM 853 C C . GLU A 1 116 ? -8.981 -4.405 -9.892 1.00 98.06 116 GLU A C 1
ATOM 855 O O . GLU A 1 116 ? -7.909 -4.943 -10.194 1.00 98.06 116 GLU A O 1
ATOM 860 N N . VAL A 1 117 ? -9.693 -4.770 -8.836 1.00 98.38 117 VAL A N 1
ATOM 861 C CA . VAL A 1 117 ? -9.390 -5.883 -7.951 1.00 98.38 117 VAL A CA 1
ATOM 862 C C . VAL A 1 117 ? -10.460 -6.945 -8.121 1.00 98.38 117 VAL A C 1
ATOM 864 O O . VAL A 1 117 ? -11.649 -6.643 -8.068 1.00 98.38 117 VAL A O 1
ATOM 867 N N . GLN A 1 118 ? -10.037 -8.202 -8.246 1.00 98.50 118 GLN A N 1
ATOM 868 C CA . GLN A 1 118 ? -10.936 -9.349 -8.203 1.00 98.50 118 GLN A CA 1
ATOM 869 C C . GLN A 1 118 ? -10.587 -10.263 -7.029 1.00 98.50 118 GLN A C 1
ATOM 871 O O . GLN A 1 118 ? -9.443 -10.708 -6.884 1.00 98.50 118 GLN A O 1
ATOM 876 N N . ARG A 1 119 ? -11.587 -10.603 -6.216 1.00 97.62 119 ARG A N 1
ATOM 877 C CA . ARG A 1 119 ? -11.476 -11.637 -5.187 1.00 97.62 119 ARG A CA 1
ATOM 878 C C . ARG A 1 119 ? -11.644 -13.013 -5.831 1.00 97.62 119 ARG A C 1
ATOM 880 O O . ARG A 1 119 ? -12.632 -13.278 -6.504 1.00 97.62 119 ARG A O 1
ATOM 887 N N . LEU A 1 120 ? -10.683 -13.906 -5.604 1.00 97.19 120 LEU A N 1
ATOM 888 C CA . LEU A 1 120 ? -10.654 -15.256 -6.195 1.00 97.19 120 LEU A CA 1
ATOM 889 C C . LEU A 1 120 ? -11.046 -16.359 -5.188 1.00 97.19 120 LEU A C 1
ATOM 891 O O . LEU A 1 120 ? -10.729 -17.539 -5.374 1.00 97.19 120 LEU A O 1
ATOM 895 N N . GLY A 1 121 ? -11.681 -15.968 -4.081 1.00 89.94 121 GLY A N 1
ATOM 896 C CA . GLY A 1 121 ? -11.984 -16.834 -2.940 1.00 89.94 121 GLY A CA 1
ATOM 897 C C . GLY A 1 121 ? -10.787 -17.073 -2.007 1.00 89.94 121 GLY A C 1
ATOM 898 O O . GLY A 1 121 ? -9.621 -17.033 -2.414 1.00 89.94 121 GLY A O 1
ATOM 899 N N . GLY A 1 122 ? -11.090 -17.325 -0.729 1.00 89.88 122 GLY A N 1
ATOM 900 C CA . GLY A 1 122 ? -10.086 -17.361 0.340 1.00 89.88 122 GLY A CA 1
ATOM 901 C C . GLY A 1 122 ? -9.379 -16.008 0.491 1.00 89.88 122 GLY A C 1
ATOM 902 O O . GLY A 1 122 ? -10.026 -14.965 0.382 1.00 89.88 122 GLY A O 1
ATOM 903 N N . ASP A 1 123 ? -8.057 -16.048 0.678 1.00 88.25 123 ASP A N 1
ATOM 904 C CA . ASP A 1 123 ? -7.162 -14.879 0.764 1.00 88.25 123 ASP A CA 1
ATOM 905 C C . ASP A 1 123 ? -6.449 -14.567 -0.574 1.00 88.25 123 ASP A C 1
ATOM 907 O O . ASP A 1 123 ? -5.341 -14.028 -0.603 1.00 88.25 123 ASP A O 1
ATOM 911 N N . ARG A 1 124 ? -7.049 -14.940 -1.713 1.00 96.69 124 ARG A N 1
ATOM 912 C CA . ARG A 1 124 ? -6.457 -14.733 -3.046 1.00 96.69 124 ARG A CA 1
ATOM 913 C C . ARG A 1 124 ? -7.123 -13.577 -3.779 1.00 96.69 124 ARG A C 1
ATOM 915 O O . ARG A 1 124 ? -8.348 -13.517 -3.889 1.00 96.69 124 ARG A O 1
ATOM 922 N N . TYR A 1 125 ? -6.287 -12.714 -4.345 1.00 97.94 125 TYR A N 1
ATOM 923 C CA . TYR A 1 125 ? -6.694 -11.491 -5.027 1.00 97.94 125 TYR A CA 1
ATOM 924 C C . TYR A 1 125 ? -5.934 -11.341 -6.344 1.00 97.94 125 TYR A C 1
ATOM 926 O O . TYR A 1 125 ? -4.729 -11.593 -6.397 1.00 97.94 125 TYR A O 1
ATOM 934 N N . SER A 1 126 ? -6.637 -10.918 -7.389 1.00 97.88 126 SER A N 1
ATOM 935 C CA . SER A 1 126 ? -6.056 -10.454 -8.649 1.00 97.88 126 SER A CA 1
ATOM 936 C C . SER A 1 126 ? -6.109 -8.931 -8.695 1.00 97.88 126 SER A C 1
ATOM 938 O O . SER A 1 126 ? -7.103 -8.350 -8.264 1.00 97.88 126 SER A O 1
ATOM 940 N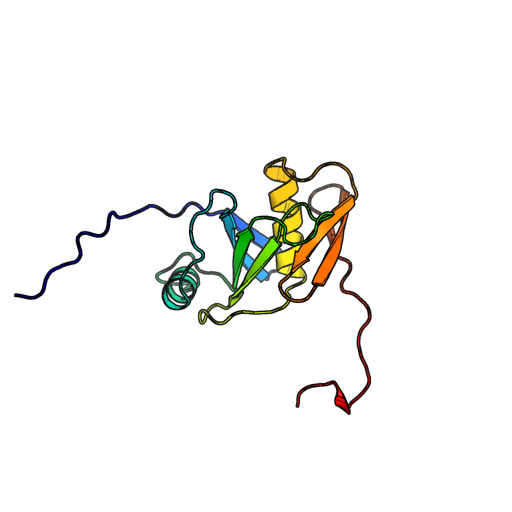 N . ILE A 1 127 ? -5.054 -8.303 -9.215 1.00 97.44 127 ILE A N 1
ATOM 941 C CA . ILE A 1 127 ? -4.953 -6.849 -9.389 1.00 97.44 127 ILE A CA 1
ATOM 942 C C . ILE A 1 127 ? -4.674 -6.579 -10.866 1.00 97.44 127 ILE A C 1
ATOM 944 O O . ILE A 1 127 ? -3.703 -7.106 -11.415 1.00 97.44 127 ILE A O 1
ATOM 948 N N . ALA A 1 128 ? -5.500 -5.763 -11.515 1.00 96.56 128 ALA A N 1
ATOM 949 C CA . ALA A 1 128 ? -5.265 -5.330 -12.885 1.00 96.56 128 ALA A CA 1
ATOM 950 C C . ALA A 1 128 ? -4.088 -4.338 -12.932 1.00 96.56 128 ALA A C 1
ATOM 952 O O . ALA A 1 128 ? -4.208 -3.195 -12.502 1.00 96.56 128 ALA A O 1
ATOM 953 N N . MET A 1 129 ? -2.940 -4.761 -13.470 1.00 92.94 129 MET A N 1
ATOM 954 C CA . MET A 1 129 ? -1.696 -3.966 -13.474 1.00 92.94 129 MET A CA 1
ATOM 955 C C . MET A 1 129 ? -1.531 -3.057 -14.703 1.00 92.94 129 MET A C 1
ATOM 957 O O . MET A 1 12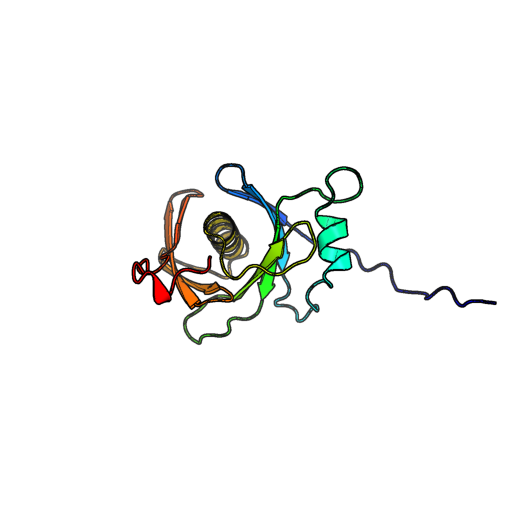9 ? -0.510 -2.386 -14.843 1.00 92.94 129 MET A O 1
ATOM 961 N N . GLY A 1 130 ? -2.528 -3.025 -15.589 1.00 88.81 130 GLY A N 1
ATOM 962 C CA . GLY A 1 130 ? -2.448 -2.325 -16.868 1.00 88.81 130 GLY A CA 1
ATOM 963 C C . GLY A 1 130 ? -1.619 -3.076 -17.912 1.00 88.81 130 GLY A C 1
ATOM 964 O O . GLY A 1 130 ? -1.277 -4.248 -17.749 1.00 88.81 130 GLY A O 1
ATOM 965 N N . VAL A 1 131 ? -1.329 -2.390 -19.018 1.00 89.62 131 VAL A N 1
ATOM 966 C CA . VAL A 1 131 ? -0.592 -2.944 -20.160 1.00 89.62 131 VAL A CA 1
ATOM 967 C C . VAL A 1 131 ? 0.868 -2.482 -20.093 1.00 89.62 131 VAL A C 1
ATOM 969 O O . VAL A 1 131 ? 1.105 -1.275 -19.979 1.00 89.62 131 VAL A O 1
ATOM 972 N N . PRO A 1 132 ? 1.854 -3.395 -20.175 1.00 88.62 132 PRO A N 1
ATOM 973 C CA . PRO A 1 132 ? 3.261 -3.017 -20.224 1.00 88.62 132 PRO A CA 1
ATOM 974 C C . PRO A 1 132 ? 3.572 -2.118 -21.427 1.00 88.62 132 PRO A C 1
ATOM 976 O O . PRO A 1 132 ? 3.041 -2.315 -22.522 1.00 88.62 132 PRO A O 1
ATOM 979 N N . ARG A 1 133 ? 4.460 -1.140 -21.230 1.00 87.12 133 ARG A N 1
ATOM 980 C CA . ARG A 1 133 ? 4.988 -0.296 -22.309 1.00 87.12 133 ARG A CA 1
ATOM 981 C C . ARG A 1 133 ? 6.344 -0.832 -22.744 1.00 87.12 133 ARG A C 1
ATOM 983 O O . ARG A 1 133 ? 7.208 -1.051 -21.903 1.00 87.12 133 ARG A O 1
ATOM 990 N N . PHE A 1 134 ? 6.510 -1.016 -24.049 1.00 89.81 134 PHE A N 1
ATOM 991 C CA . PHE A 1 134 ? 7.721 -1.597 -24.635 1.00 89.81 134 PHE A CA 1
ATOM 992 C C . PHE A 1 134 ? 8.522 -0.617 -25.493 1.00 89.81 134 PHE A C 1
ATOM 994 O O . PHE A 1 134 ? 9.578 -0.993 -25.988 1.00 89.81 134 PHE A O 1
ATOM 1001 N N . ASP A 1 135 ? 8.037 0.614 -25.684 1.00 92.25 135 ASP A N 1
ATOM 1002 C CA . ASP A 1 135 ? 8.795 1.650 -26.388 1.00 92.25 135 ASP A CA 1
ATOM 1003 C C . ASP A 1 135 ? 10.081 1.956 -25.599 1.00 92.25 135 ASP A C 1
ATOM 1005 O O . ASP A 1 135 ? 9.976 2.435 -24.464 1.00 92.25 135 ASP A O 1
ATOM 1009 N N . PRO A 1 136 ? 11.279 1.696 -26.162 1.00 91.00 136 PRO A N 1
ATOM 1010 C CA . PRO A 1 136 ? 12.543 1.924 -25.469 1.00 91.00 136 PRO A CA 1
ATOM 1011 C C . PRO A 1 136 ? 12.716 3.362 -24.976 1.00 91.00 136 PRO A C 1
ATOM 1013 O O . PRO A 1 136 ? 13.336 3.572 -23.940 1.00 91.00 136 PRO A O 1
ATOM 1016 N N . ALA A 1 137 ? 12.133 4.350 -25.665 1.00 91.69 137 ALA A N 1
ATOM 1017 C CA . ALA A 1 137 ? 12.203 5.750 -25.248 1.00 91.69 137 ALA A CA 1
ATOM 1018 C C . ALA A 1 137 ? 11.438 6.034 -23.940 1.00 91.69 137 ALA A C 1
ATOM 1020 O O . ALA A 1 137 ? 11.646 7.073 -23.315 1.00 91.69 137 ALA A O 1
ATOM 1021 N N . LEU A 1 138 ? 10.549 5.127 -23.523 1.00 84.69 138 LEU A N 1
ATOM 1022 C CA . LEU A 1 138 ? 9.734 5.238 -22.312 1.00 84.69 138 LEU A CA 1
ATOM 1023 C C . LEU A 1 138 ? 10.248 4.369 -21.154 1.00 84.69 138 LEU A C 1
ATOM 1025 O O . LEU A 1 138 ? 9.621 4.357 -20.092 1.00 84.69 138 LEU A O 1
ATOM 1029 N N . ILE A 1 139 ? 11.349 3.636 -21.344 1.00 83.94 139 ILE A N 1
ATOM 1030 C CA . ILE A 1 139 ? 11.953 2.783 -20.316 1.00 83.94 139 ILE A CA 1
ATOM 1031 C C . ILE A 1 139 ? 13.135 3.548 -19.699 1.00 83.94 139 ILE A C 1
ATOM 1033 O O . ILE A 1 139 ? 14.094 3.838 -20.414 1.00 83.94 139 ILE A O 1
ATOM 1037 N N . PRO A 1 140 ? 13.091 3.899 -18.398 1.00 77.56 140 PRO A 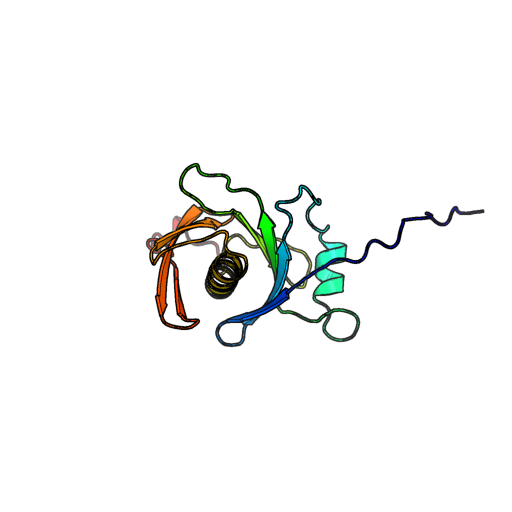N 1
ATOM 1038 C CA . PRO A 1 140 ? 14.221 4.536 -17.725 1.00 77.56 140 PRO A CA 1
ATOM 1039 C C . PRO A 1 140 ? 15.460 3.633 -17.776 1.00 77.56 140 PRO A C 1
ATOM 1041 O O . PRO A 1 140 ? 15.339 2.426 -17.554 1.00 77.56 140 PRO A O 1
ATOM 1044 N N . LEU A 1 141 ? 16.620 4.229 -18.066 1.00 64.50 141 LEU A N 1
ATOM 1045 C CA . LEU A 1 141 ? 17.930 3.569 -18.021 1.00 64.50 141 LEU A CA 1
ATOM 1046 C C . LEU A 1 141 ? 18.476 3.498 -16.593 1.00 64.50 141 LEU A C 1
ATOM 1048 O O . LEU A 1 141 ? 18.287 4.488 -15.847 1.00 64.50 141 LEU A O 1
#

Nearest PDB structures (foldseek):
  8qzy-assembly1_A  TM=9.165E-01  e=1.295E-13  Pseudomonas aeruginosa PA14
  2q9j-assembly1_A  TM=8.944E-01  e=2.128E-12  Haemophilus influenzae
  1bwz-assembly1_A  TM=9.015E-01  e=2.261E-11  Haemophilus influenzae
  2q9h-assembly1_A  TM=9.010E-01  e=2.561E-11  Haemophilus influenzae
  6vcm-assembly1_A  TM=8.534E-01  e=1.072E-11  Escherichia coli K-12

Solvent-accessible surface area (backbone atoms only — not comparable to full-atom values): 8333 Å² total; per-residue (Å²): 143,76,85,76,81,83,67,78,86,74,82,82,73,69,44,82,48,67,33,98,83,53,32,32,42,35,32,82,28,65,88,68,56,78,78,75,54,41,71,54,38,21,46,42,20,32,71,87,86,36,79,38,30,60,29,38,35,41,36,34,66,42,85,51,96,75,28,71,27,20,40,49,39,28,34,38,82,21,49,78,48,53,76,52,75,45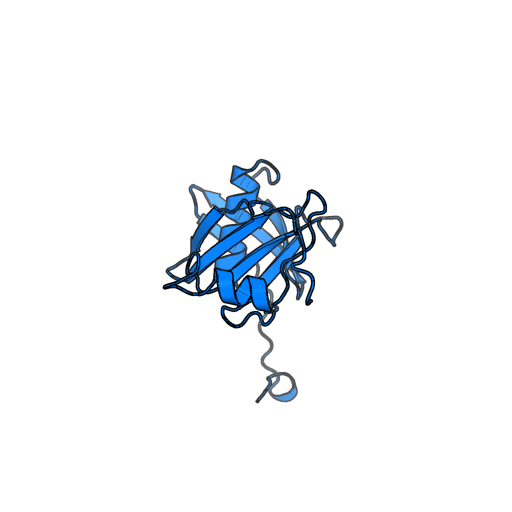,57,53,40,47,51,53,54,47,35,44,74,74,61,73,45,66,88,52,58,52,31,35,29,42,73,74,47,77,25,54,34,38,57,71,59,91,95,40,62,48,70,54,84,75,79,89,84,81,57,69,94,78,52,87,130

Foldseek 3Di:
DDDDPPPDPDDFDWDWDWFPRAIETEGECQVVPDDDALVVFLQQCDCPRHVHGQWYKYWYDAPDPQALTEIWIAGNSSDTDQDDQGVVLVVVLVCVVVPSDDDQWGWYHTNNGIWIKGDPPDSDIDTHPDDDDDPPVPDDD